Protein AF-A0A4R4ZJT2-F1 (afdb_monomer_lite)

Secondary structure (DSSP, 8-state):
--GGGSSS-HHHHHHHHHHHHHHHHHHHHHHHHHHHHHHH----SHHHHHHHHHHHHHHHHHHHHHHHHHHHHHHHHHHHHHHHHHTT-

Radius of gyration: 20.01 Å; chains: 1; bounding box: 44×16×61 Å

Foldseek 3Di:
DCPVPPPHHLVVLVVLLVVLVVVLVVLVVVLVVVVVVLVPDPDDDDVSVVVVVVNVVVSVVSVVSSVVSVVVSVVSVVVSVVVCVVVVD

Structure (mmCIF, N/CA/C/O backbone):
data_AF-A0A4R4ZJT2-F1
#
_entry.id   AF-A0A4R4ZJT2-F1
#
loop_
_atom_site.group_PDB
_atom_site.id
_atom_site.type_symbol
_atom_site.label_atom_id
_atom_site.label_alt_id
_atom_site.label_comp_id
_atom_site.label_asym_id
_atom_site.label_entity_id
_atom_site.label_seq_id
_atom_site.pdbx_PDB_ins_code
_atom_site.Cartn_x
_atom_site.Cartn_y
_atom_site.Cartn_z
_atom_site.occupancy
_atom_site.B_iso_or_equiv
_atom_site.auth_seq_id
_atom_site.auth_comp_id
_atom_site.auth_asym_id
_atom_site.auth_atom_id
_atom_site.pdbx_PDB_model_num
ATOM 1 N N . MET A 1 1 ? 13.078 3.203 -41.012 1.00 41.44 1 MET A N 1
ATOM 2 C CA . MET A 1 1 ? 13.659 2.620 -39.788 1.00 41.44 1 MET A CA 1
ATOM 3 C C . MET A 1 1 ? 12.754 3.012 -38.637 1.00 41.44 1 MET A C 1
ATOM 5 O O . MET A 1 1 ? 12.866 4.120 -38.139 1.00 41.44 1 MET A O 1
ATOM 9 N N . SER A 1 2 ? 11.791 2.158 -38.297 1.00 46.16 2 SER A N 1
ATOM 10 C CA . SER A 1 2 ? 10.863 2.401 -37.187 1.00 46.16 2 SER A CA 1
ATOM 11 C C . SER A 1 2 ? 11.515 1.920 -35.892 1.00 46.16 2 SER A C 1
ATOM 13 O O . SER A 1 2 ? 11.209 0.837 -35.404 1.00 46.16 2 SER A O 1
ATOM 15 N N . GLY A 1 3 ? 12.488 2.692 -35.399 1.00 47.53 3 GLY A N 1
ATOM 16 C CA . GLY A 1 3 ? 13.155 2.449 -34.113 1.00 47.53 3 GLY A CA 1
ATOM 17 C C . GLY A 1 3 ? 12.265 2.754 -32.902 1.00 47.53 3 GLY A C 1
ATOM 18 O O . GLY A 1 3 ? 12.566 2.312 -31.801 1.00 47.53 3 GLY A O 1
ATOM 19 N N . ASP A 1 4 ? 11.133 3.429 -33.119 1.00 46.69 4 ASP A N 1
ATOM 20 C CA . ASP A 1 4 ? 10.232 3.898 -32.058 1.00 46.69 4 ASP A CA 1
ATOM 21 C C . ASP A 1 4 ? 9.219 2.839 -31.578 1.00 46.69 4 ASP A C 1
ATOM 23 O O . ASP A 1 4 ? 8.436 3.093 -30.667 1.00 46.69 4 ASP A O 1
ATOM 27 N N . MET A 1 5 ? 9.215 1.639 -32.174 1.00 46.78 5 MET A N 1
ATOM 28 C CA . MET A 1 5 ? 8.231 0.576 -31.898 1.00 46.78 5 MET A CA 1
ATOM 29 C C . MET A 1 5 ? 8.782 -0.611 -31.092 1.00 46.78 5 MET A C 1
ATOM 31 O O . MET A 1 5 ? 8.144 -1.663 -31.023 1.00 46.78 5 MET A O 1
ATOM 35 N N . VAL A 1 6 ? 9.940 -0.468 -30.442 1.00 51.66 6 VAL A N 1
ATOM 36 C CA . VAL A 1 6 ? 10.430 -1.472 -29.485 1.00 51.66 6 VAL A CA 1
ATOM 37 C C . VAL A 1 6 ? 9.824 -1.190 -28.098 1.00 51.66 6 VAL A C 1
ATOM 39 O O . VAL A 1 6 ? 10.465 -0.611 -27.234 1.00 51.66 6 VAL A O 1
ATOM 42 N N . GLY A 1 7 ? 8.564 -1.593 -27.883 1.00 51.91 7 GLY A N 1
ATOM 43 C CA . GLY A 1 7 ? 8.031 -1.907 -26.540 1.00 51.91 7 GLY A CA 1
ATOM 44 C C . GLY A 1 7 ? 7.338 -0.810 -25.709 1.00 51.91 7 GLY A C 1
ATOM 45 O O . GLY A 1 7 ? 6.910 -1.110 -24.597 1.00 51.91 7 GLY A O 1
ATOM 46 N N . GLY A 1 8 ? 7.164 0.407 -26.229 1.00 56.69 8 GLY A N 1
ATOM 47 C CA . GLY A 1 8 ? 6.655 1.569 -25.482 1.00 56.69 8 GLY A CA 1
ATOM 48 C C . GLY A 1 8 ? 7.788 2.560 -25.241 1.00 56.69 8 GLY A C 1
ATOM 49 O O . GLY A 1 8 ? 8.910 2.161 -24.934 1.00 56.69 8 GLY A O 1
ATOM 50 N N . SER A 1 9 ? 7.542 3.851 -25.448 1.00 80.19 9 SER A N 1
ATOM 51 C CA . SER A 1 9 ? 8.615 4.840 -25.358 1.00 80.19 9 SER A CA 1
ATOM 52 C C . SER A 1 9 ? 9.170 4.860 -23.923 1.00 80.19 9 SER A C 1
ATOM 54 O O . SER A 1 9 ? 8.409 4.846 -22.955 1.00 80.19 9 SER A O 1
ATOM 56 N N . LEU A 1 10 ? 10.499 4.876 -23.744 1.00 84.56 10 LEU A N 1
ATOM 57 C CA . LEU A 1 10 ? 11.132 4.959 -22.411 1.00 84.56 10 LEU A CA 1
ATOM 58 C C . LEU A 1 10 ? 10.489 6.033 -21.494 1.00 84.56 10 LEU A C 1
ATOM 60 O O . LEU A 1 10 ? 10.339 5.768 -20.297 1.00 84.56 10 LEU A O 1
ATOM 64 N N . PRO A 1 11 ? 10.051 7.204 -22.016 1.00 88.19 11 PRO A N 1
ATOM 65 C CA . PRO A 1 11 ? 9.269 8.176 -21.251 1.00 88.19 11 PRO A CA 1
ATOM 66 C C . PRO A 1 11 ? 7.910 7.664 -20.748 1.00 88.19 11 PRO A C 1
ATOM 68 O O . PRO A 1 11 ? 7.542 7.960 -19.613 1.00 88.19 11 PRO A O 1
ATOM 71 N N . GLU A 1 12 ? 7.164 6.892 -21.542 1.00 90.00 12 GLU A N 1
ATOM 72 C CA . GLU A 1 12 ? 5.896 6.279 -21.112 1.00 90.00 12 GLU A CA 1
ATOM 73 C C . GLU A 1 12 ? 6.117 5.265 -19.987 1.00 90.00 12 GLU A C 1
ATOM 75 O O . GLU A 1 12 ? 5.334 5.221 -19.038 1.00 90.00 12 GLU A O 1
ATO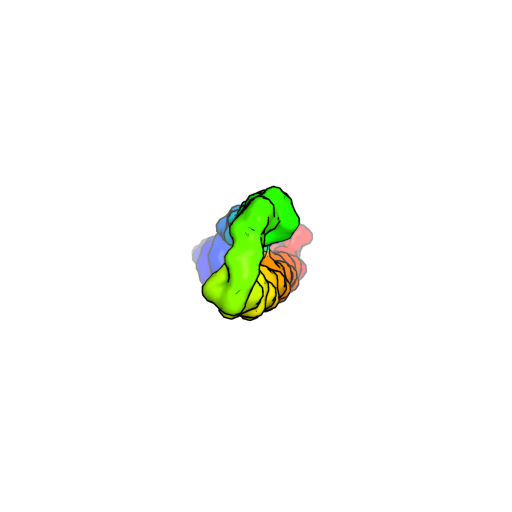M 80 N N . MET A 1 13 ? 7.202 4.487 -20.045 1.00 92.62 13 MET A N 1
ATOM 81 C CA . MET A 1 13 ? 7.555 3.549 -18.975 1.00 92.62 13 MET A CA 1
ATOM 82 C C . MET A 1 13 ? 7.886 4.279 -17.670 1.00 92.62 13 MET A C 1
ATOM 84 O O . MET A 1 13 ? 7.411 3.887 -16.603 1.00 92.62 13 MET A O 1
ATOM 88 N N . GLU A 1 14 ? 8.647 5.373 -17.741 1.00 92.38 14 GLU A N 1
ATOM 89 C CA . GLU A 1 14 ? 8.932 6.190 -16.558 1.00 92.38 14 GLU A CA 1
ATOM 90 C C . GLU A 1 14 ? 7.654 6.841 -16.004 1.00 92.38 14 GLU A C 1
ATOM 92 O O . GLU A 1 14 ? 7.424 6.836 -14.792 1.00 92.38 14 GLU A O 1
ATOM 97 N N . ALA A 1 15 ? 6.770 7.334 -16.879 1.00 94.00 15 ALA A N 1
ATOM 98 C CA . ALA A 1 15 ? 5.475 7.880 -16.478 1.00 94.00 15 ALA A CA 1
ATOM 99 C C . ALA A 1 15 ? 4.588 6.823 -15.796 1.00 94.00 15 ALA A C 1
ATOM 101 O O . ALA A 1 15 ? 3.977 7.108 -14.762 1.00 94.00 15 ALA A O 1
ATOM 102 N N . LEU A 1 16 ? 4.555 5.596 -16.326 1.00 95.31 16 LEU A N 1
ATOM 103 C CA . LEU A 1 16 ? 3.821 4.475 -15.743 1.00 95.31 16 LEU A CA 1
ATOM 104 C C . LEU A 1 16 ? 4.361 4.116 -14.355 1.00 95.31 16 LEU A C 1
ATOM 106 O O . LEU A 1 16 ? 3.591 4.060 -13.397 1.00 95.31 16 LEU A O 1
ATOM 110 N N . LYS A 1 17 ? 5.679 3.935 -14.218 1.00 96.50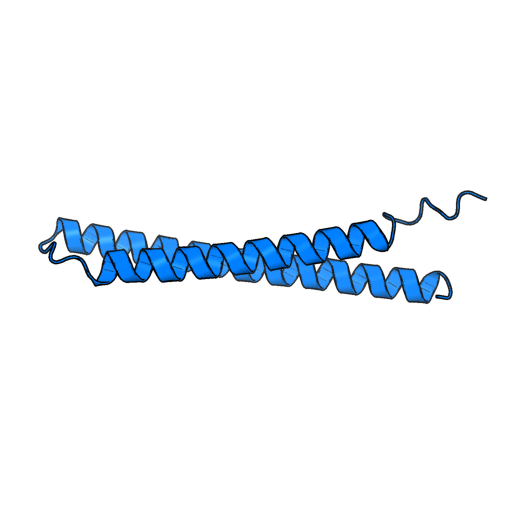 17 LYS A N 1
ATOM 111 C CA . LYS A 1 17 ? 6.337 3.683 -12.926 1.00 96.50 17 LYS A CA 1
ATOM 112 C C . LYS A 1 17 ? 5.990 4.769 -11.911 1.00 96.50 17 LYS A C 1
ATOM 114 O O . LYS A 1 17 ? 5.582 4.449 -10.796 1.00 96.50 17 LYS A O 1
ATOM 119 N N . LYS A 1 18 ? 6.097 6.044 -12.301 1.00 97.00 18 LYS A N 1
ATOM 120 C CA . LYS A 1 18 ? 5.744 7.177 -11.438 1.00 97.00 18 LYS A CA 1
ATOM 121 C C . LYS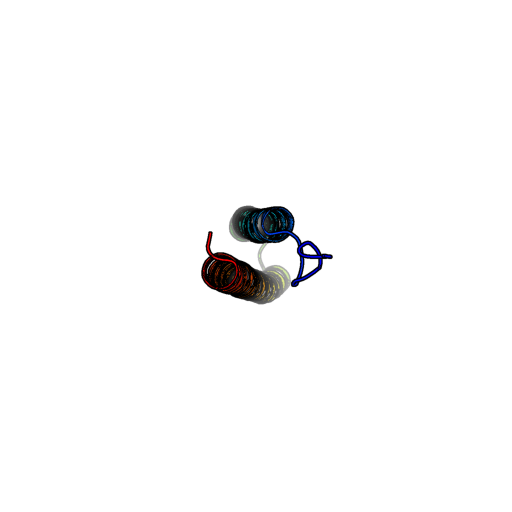 A 1 18 ? 4.295 7.080 -10.960 1.00 97.00 18 LYS A C 1
ATOM 123 O O . LYS A 1 18 ? 4.046 7.226 -9.766 1.00 97.00 18 LYS A O 1
ATOM 128 N N . LYS A 1 19 ? 3.350 6.781 -11.856 1.00 97.94 19 LYS A N 1
ATOM 129 C CA . LYS A 1 19 ? 1.930 6.632 -11.501 1.00 97.94 19 LYS A CA 1
ATOM 130 C C . LYS A 1 19 ? 1.667 5.466 -10.551 1.00 97.94 19 LYS A C 1
ATOM 132 O O . LYS A 1 19 ? 0.913 5.632 -9.597 1.00 97.94 19 LYS A O 1
ATOM 137 N N . LEU A 1 20 ? 2.315 4.320 -10.757 1.00 97.69 20 LEU A N 1
ATOM 138 C CA . LEU A 1 20 ? 2.196 3.171 -9.853 1.00 97.69 20 LEU A CA 1
ATOM 139 C C . LEU A 1 20 ? 2.706 3.506 -8.439 1.00 97.69 20 LEU A C 1
ATOM 141 O O . LEU A 1 20 ? 2.036 3.194 -7.455 1.00 97.69 20 LEU A O 1
ATOM 145 N N . THR A 1 21 ? 3.834 4.214 -8.335 1.00 97.38 21 THR A N 1
ATOM 146 C CA . THR A 1 21 ? 4.376 4.699 -7.052 1.00 97.38 21 THR A CA 1
ATOM 147 C C . THR A 1 21 ? 3.471 5.753 -6.395 1.00 97.38 21 THR A C 1
ATOM 149 O O . THR A 1 21 ? 3.285 5.751 -5.174 1.00 97.38 21 THR A O 1
ATOM 152 N N . GLU A 1 22 ? 2.864 6.647 -7.183 1.00 97.81 22 GLU A N 1
ATOM 153 C CA . GLU A 1 22 ? 1.872 7.609 -6.684 1.00 97.81 22 GLU A CA 1
ATOM 154 C C . GLU A 1 22 ? 0.654 6.889 -6.082 1.00 97.81 22 GLU A C 1
ATOM 156 O O . GLU A 1 22 ? 0.246 7.212 -4.965 1.00 97.81 22 GLU A O 1
ATOM 161 N N . PHE A 1 23 ? 0.111 5.871 -6.760 1.00 97.56 23 PHE A N 1
ATOM 162 C CA . PHE A 1 23 ? -1.012 5.078 -6.243 1.00 97.56 23 PHE A CA 1
ATOM 163 C C . PHE A 1 23 ? -0.660 4.309 -4.972 1.00 97.56 23 PHE A C 1
ATOM 165 O O . PHE A 1 23 ? -1.452 4.300 -4.031 1.00 97.56 23 PHE A O 1
ATOM 172 N N . GLN A 1 24 ? 0.538 3.724 -4.895 1.00 96.94 24 GLN A N 1
ATOM 173 C CA . GLN A 1 24 ? 1.021 3.088 -3.667 1.00 96.94 24 GLN A CA 1
ATOM 174 C C . GLN A 1 24 ? 1.022 4.084 -2.496 1.00 96.94 24 GLN A C 1
ATOM 176 O O . GLN A 1 24 ? 0.553 3.772 -1.401 1.00 96.94 24 GLN A O 1
ATOM 181 N N . THR A 1 25 ? 1.516 5.302 -2.733 1.00 96.44 25 THR A N 1
ATOM 182 C CA . THR A 1 25 ? 1.571 6.356 -1.711 1.00 96.44 25 THR A CA 1
ATOM 183 C C . THR A 1 25 ? 0.169 6.754 -1.250 1.00 96.44 25 THR A C 1
ATOM 185 O O . THR A 1 25 ? -0.089 6.831 -0.049 1.00 96.44 25 THR A O 1
ATOM 188 N N . GLN A 1 26 ? -0.753 6.956 -2.194 1.00 9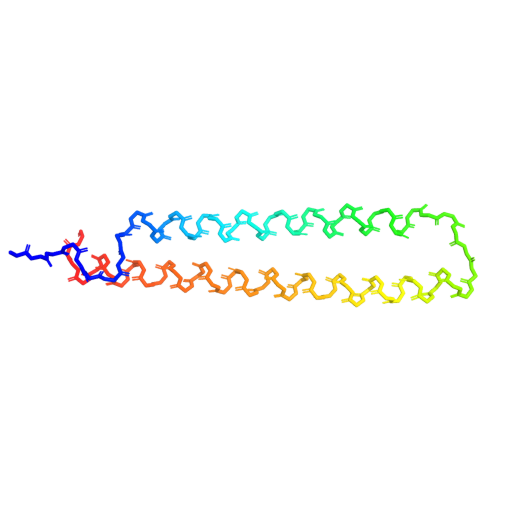7.12 26 GLN A N 1
ATOM 189 C CA . GLN A 1 26 ? -2.143 7.311 -1.899 1.00 97.12 26 GLN A CA 1
ATOM 190 C C . GLN A 1 26 ? -2.864 6.212 -1.108 1.00 97.12 26 GLN A C 1
ATOM 192 O O . GLN A 1 26 ? -3.581 6.514 -0.154 1.00 97.12 26 GLN A O 1
ATOM 197 N N . LEU A 1 27 ? -2.644 4.940 -1.451 1.00 96.94 27 LEU A N 1
ATOM 198 C CA . LEU A 1 27 ? -3.210 3.807 -0.715 1.00 96.94 27 LEU A CA 1
ATOM 199 C C . LEU A 1 27 ? -2.677 3.726 0.716 1.00 96.94 27 LEU A C 1
ATOM 201 O O . LEU A 1 27 ? -3.465 3.557 1.645 1.00 96.94 27 LEU A O 1
ATOM 205 N N . SER A 1 28 ? -1.373 3.930 0.907 1.00 96.69 28 SER A N 1
ATOM 206 C CA . SER A 1 28 ? -0.757 3.945 2.238 1.00 96.69 28 SER A CA 1
ATOM 207 C C . SER A 1 28 ? -1.305 5.076 3.113 1.00 96.69 28 SER A C 1
ATOM 209 O O . SER A 1 28 ? -1.645 4.867 4.285 1.00 96.69 28 SER A O 1
ATOM 211 N N . GLN A 1 29 ? -1.483 6.266 2.533 1.00 97.44 29 GLN A N 1
ATOM 212 C CA . GLN A 1 29 ? -2.107 7.405 3.209 1.00 97.44 29 GLN A CA 1
ATOM 213 C C . GLN A 1 29 ? -3.560 7.108 3.590 1.00 97.44 29 GLN A C 1
ATOM 215 O O . GLN A 1 29 ? -3.939 7.317 4.743 1.00 97.44 29 GLN A O 1
ATOM 220 N N . LEU A 1 30 ? -4.356 6.569 2.660 1.00 96.25 30 LEU A N 1
ATOM 221 C CA . LEU A 1 30 ? -5.746 6.192 2.912 1.00 96.25 30 LEU A CA 1
ATOM 222 C C . LEU A 1 30 ? -5.846 5.138 4.020 1.00 96.25 30 LEU A C 1
ATOM 224 O O . LEU A 1 30 ? -6.586 5.329 4.981 1.00 96.25 30 LEU A O 1
ATOM 228 N N . LYS A 1 31 ? -5.054 4.063 3.938 1.00 97.44 31 LYS A N 1
ATOM 229 C CA . LYS A 1 31 ? -4.996 3.002 4.955 1.00 97.44 31 LYS A CA 1
ATOM 230 C C . LYS A 1 31 ? -4.689 3.567 6.336 1.00 97.44 31 LYS A C 1
ATOM 232 O O . LYS A 1 31 ? -5.344 3.192 7.310 1.00 97.44 31 LYS A O 1
ATOM 237 N N . THR A 1 32 ? -3.710 4.466 6.420 1.00 97.88 32 THR A N 1
ATOM 238 C CA . THR A 1 32 ? -3.291 5.102 7.675 1.00 97.88 32 THR A CA 1
ATOM 239 C C . THR A 1 32 ? -4.398 5.990 8.238 1.00 97.88 32 THR A C 1
ATOM 241 O O . THR A 1 32 ? -4.785 5.825 9.395 1.00 97.88 32 THR A O 1
ATOM 244 N N . ALA A 1 33 ? -4.958 6.883 7.417 1.00 97.25 33 ALA A N 1
ATOM 245 C CA . ALA A 1 33 ? -6.018 7.799 7.829 1.00 97.25 33 ALA A CA 1
ATOM 246 C C . ALA A 1 33 ? -7.276 7.043 8.280 1.00 97.25 33 ALA A C 1
ATOM 248 O O . ALA A 1 33 ? -7.792 7.282 9.373 1.00 97.25 33 ALA A O 1
ATOM 249 N N . SER A 1 34 ? -7.733 6.075 7.483 1.00 95.94 34 SER A N 1
ATOM 250 C CA . SER A 1 34 ? -8.887 5.244 7.820 1.00 95.94 34 SER A CA 1
ATOM 251 C C . SER A 1 34 ? -8.641 4.407 9.074 1.00 95.94 34 SER A C 1
ATOM 253 O O . SER A 1 34 ? -9.518 4.347 9.931 1.00 95.94 34 SER A O 1
ATOM 255 N N . SER A 1 35 ? -7.444 3.831 9.248 1.00 96.44 35 SER A N 1
ATOM 256 C CA . SER A 1 35 ? -7.113 3.096 10.476 1.00 96.44 35 SER A CA 1
ATOM 257 C C . SER A 1 35 ? -7.186 3.999 11.702 1.00 96.44 35 SER A C 1
ATOM 259 O O . SER A 1 35 ? -7.778 3.598 12.698 1.00 96.44 35 SER A O 1
ATOM 261 N N . GLY A 1 36 ? -6.680 5.233 11.613 1.00 96.00 36 GLY A N 1
ATOM 262 C CA . GLY A 1 36 ? -6.778 6.215 12.695 1.00 96.00 36 GLY A CA 1
ATOM 263 C C . GLY A 1 36 ? -8.224 6.526 13.097 1.00 96.00 36 GLY A C 1
ATOM 264 O O . GLY A 1 36 ? -8.540 6.587 14.288 1.00 96.00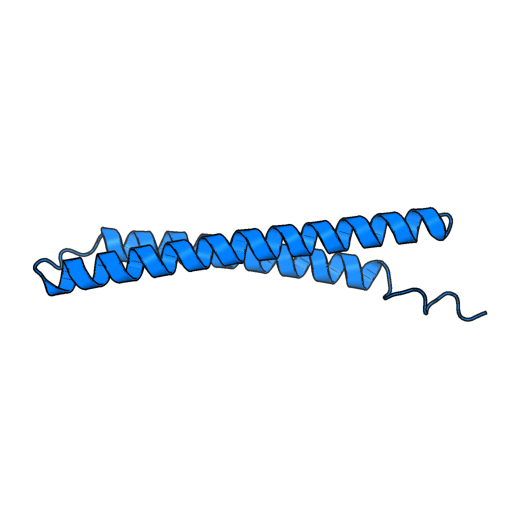 36 GLY A O 1
ATOM 265 N N . VAL A 1 37 ? -9.133 6.653 12.126 1.00 95.31 37 VAL A N 1
ATOM 266 C CA . VAL A 1 37 ? -10.575 6.833 12.387 1.00 95.31 37 VAL A CA 1
ATOM 267 C C . VAL A 1 37 ? -11.174 5.590 13.056 1.00 95.31 37 VAL A C 1
ATOM 269 O O . VAL A 1 37 ? -11.871 5.699 14.064 1.00 95.31 37 VAL A O 1
ATOM 272 N N . VAL A 1 38 ? -10.864 4.394 12.546 1.00 94.25 38 VAL A N 1
ATOM 273 C CA . VAL A 1 38 ? -11.392 3.126 13.083 1.00 94.25 38 VAL A CA 1
ATOM 274 C C . VAL A 1 38 ? -10.895 2.849 14.504 1.00 94.25 38 VAL A C 1
ATOM 276 O O . VAL A 1 38 ? -11.630 2.283 15.313 1.00 94.25 38 VAL A O 1
ATOM 279 N N . THR A 1 39 ? -9.674 3.254 14.847 1.00 91.44 39 THR A N 1
ATOM 280 C CA . THR A 1 39 ? -9.135 3.063 16.200 1.00 91.44 39 THR A CA 1
ATOM 281 C C . THR A 1 39 ? -9.549 4.156 17.184 1.00 91.44 39 THR A C 1
ATOM 283 O O . THR A 1 39 ? -9.524 3.909 18.385 1.00 91.44 39 THR A O 1
ATOM 286 N N . SER A 1 40 ? -9.932 5.349 16.712 1.00 93.94 40 SER A N 1
ATOM 287 C CA . SER A 1 40 ? -10.307 6.483 17.579 1.00 93.94 40 SER A CA 1
ATOM 288 C C . SER A 1 40 ? -11.787 6.526 17.962 1.00 93.94 40 SER A C 1
ATOM 290 O O . SER A 1 40 ? -12.161 7.262 18.875 1.00 93.94 40 SER A O 1
ATOM 292 N N . THR A 1 41 ? -12.644 5.740 17.305 1.00 93.19 41 THR A N 1
ATOM 293 C CA . THR A 1 41 ? -14.074 5.711 17.636 1.00 93.19 41 THR A CA 1
ATOM 294 C C . THR A 1 41 ? -14.344 5.163 19.041 1.00 93.19 41 THR A C 1
ATOM 296 O O . THR A 1 41 ? -13.787 4.147 19.464 1.00 93.19 41 THR A O 1
ATOM 299 N N . THR A 1 42 ? -15.275 5.802 19.754 1.00 95.88 42 THR A N 1
ATOM 300 C CA . THR A 1 42 ? -15.787 5.352 21.059 1.00 95.88 42 THR A CA 1
ATOM 301 C C . THR A 1 42 ? -16.844 4.249 20.939 1.00 95.88 42 THR A C 1
ATOM 303 O O . THR A 1 42 ? -17.320 3.748 21.959 1.00 95.88 42 THR A O 1
ATOM 306 N N . TRP A 1 43 ? -17.203 3.851 19.712 1.00 96.00 43 TRP A N 1
ATOM 307 C CA . TRP A 1 43 ? -18.166 2.788 19.430 1.00 96.00 43 TRP A CA 1
ATOM 308 C C . TRP A 1 43 ? -17.682 1.433 19.970 1.00 96.00 43 TRP A C 1
ATOM 310 O O . TRP A 1 43 ? -16.564 0.997 19.693 1.00 96.00 43 TRP A O 1
ATOM 320 N N . LYS A 1 44 ? -18.518 0.758 20.764 1.00 96.06 44 LYS A N 1
ATOM 321 C CA . LYS A 1 44 ? -18.190 -0.493 21.469 1.00 96.06 44 LYS A CA 1
ATOM 322 C C . LYS A 1 44 ? -19.305 -1.528 21.323 1.00 96.06 44 LYS A C 1
ATOM 324 O O . LYS A 1 44 ? -20.428 -1.193 20.951 1.00 96.06 44 LYS A O 1
ATOM 329 N N . GLY A 1 45 ? -18.985 -2.768 21.685 1.00 97.38 45 GLY A N 1
ATOM 330 C CA . GLY A 1 45 ? -19.890 -3.914 21.641 1.00 97.38 45 GLY A CA 1
ATOM 331 C C . GLY A 1 45 ? -19.668 -4.778 20.403 1.00 97.38 45 GLY A C 1
ATOM 332 O O . GLY A 1 45 ? -18.912 -4.409 19.507 1.00 97.38 45 GLY A O 1
ATOM 333 N N . LYS A 1 46 ? -20.369 -5.916 20.346 1.00 97.62 46 LYS A N 1
ATOM 334 C CA . LYS A 1 46 ? -20.156 -6.968 19.341 1.00 97.62 46 LYS A CA 1
ATOM 335 C C . LYS A 1 46 ? -20.034 -6.446 17.903 1.00 97.62 46 LYS A C 1
ATOM 337 O O . LYS A 1 46 ? -19.102 -6.813 17.202 1.00 97.62 46 LYS A O 1
ATOM 342 N N . TYR A 1 47 ? -20.937 -5.569 17.471 1.00 97.00 47 TYR A N 1
ATOM 343 C CA . TYR A 1 47 ? -20.918 -5.048 16.101 1.00 97.00 47 TYR A CA 1
ATOM 344 C C . TYR A 1 47 ? -19.718 -4.137 15.809 1.00 97.00 47 TYR A C 1
ATOM 346 O O . TYR A 1 47 ? -19.229 -4.117 14.682 1.00 97.00 47 TYR A O 1
ATOM 354 N N . ALA A 1 48 ? -19.223 -3.408 16.814 1.00 96.50 48 ALA A N 1
ATOM 355 C CA . ALA A 1 48 ? -18.009 -2.609 16.674 1.00 96.50 48 ALA A CA 1
ATOM 356 C C . ALA A 1 48 ? -16.780 -3.514 16.511 1.00 96.50 48 ALA A C 1
ATOM 358 O O . ALA A 1 48 ? -15.887 -3.215 15.721 1.00 96.50 48 ALA A O 1
ATOM 359 N N . ASP A 1 49 ? -16.747 -4.634 17.233 1.00 95.81 49 ASP A N 1
ATOM 360 C CA . ASP A 1 49 ? -15.659 -5.610 17.153 1.00 95.81 49 ASP A CA 1
ATOM 361 C C . ASP A 1 49 ? -15.682 -6.364 15.817 1.00 95.81 49 ASP A C 1
ATOM 363 O O . ASP A 1 49 ? -14.645 -6.471 15.160 1.00 95.81 49 ASP A O 1
ATOM 367 N N . ASP A 1 50 ? -16.867 -6.782 15.358 1.00 97.44 50 ASP A N 1
ATOM 368 C CA . ASP A 1 50 ? -17.067 -7.384 14.033 1.00 97.44 50 ASP A CA 1
ATOM 369 C C . ASP A 1 50 ? -16.595 -6.423 12.920 1.00 97.44 50 ASP A C 1
ATOM 371 O O . ASP A 1 50 ? -15.883 -6.822 11.994 1.00 97.44 50 ASP A O 1
ATOM 375 N N . PHE A 1 51 ? -16.919 -5.129 13.037 1.00 96.69 51 PHE A N 1
ATOM 376 C CA . PHE A 1 51 ? -16.439 -4.108 12.107 1.00 96.69 51 PHE A CA 1
ATOM 377 C C . PHE A 1 51 ? -14.913 -3.940 12.151 1.00 96.69 51 PHE A C 1
ATOM 379 O O . PHE A 1 51 ? -14.281 -3.896 11.097 1.00 96.69 51 PHE A O 1
ATOM 386 N N . ARG A 1 52 ? -14.289 -3.873 13.337 1.00 95.94 52 ARG A N 1
ATOM 387 C CA . ARG A 1 52 ? -12.820 -3.769 13.458 1.00 95.94 52 ARG A CA 1
ATOM 388 C C . ARG A 1 52 ? -12.110 -4.981 12.859 1.00 95.94 52 ARG A C 1
ATOM 390 O O . ARG A 1 52 ? -11.066 -4.816 12.230 1.00 95.94 52 ARG A O 1
ATOM 397 N N . ALA A 1 53 ? -12.677 -6.177 13.008 1.00 96.44 53 ALA A N 1
ATOM 398 C CA . ALA A 1 53 ? -12.158 -7.382 12.370 1.00 96.44 53 ALA A CA 1
ATOM 399 C C . ALA A 1 53 ? -12.240 -7.288 10.835 1.00 96.44 53 ALA A C 1
ATOM 401 O O . ALA A 1 53 ? -11.247 -7.532 10.146 1.00 96.44 53 ALA A O 1
ATOM 402 N N . ALA A 1 54 ? -13.386 -6.854 10.297 1.00 97.38 54 ALA A N 1
ATOM 403 C CA . ALA A 1 54 ? -13.551 -6.614 8.863 1.00 97.38 54 ALA A CA 1
ATOM 404 C C . ALA A 1 54 ? -12.591 -5.527 8.341 1.00 97.38 54 ALA A C 1
ATOM 406 O O . ALA A 1 54 ? -11.986 -5.686 7.278 1.00 97.38 54 ALA A O 1
ATOM 407 N N . TRP A 1 55 ? -12.383 -4.455 9.112 1.00 97.00 55 TRP A N 1
ATOM 408 C CA . TRP A 1 55 ? -11.387 -3.429 8.812 1.00 97.00 55 TRP A CA 1
ATOM 409 C C . TRP A 1 55 ? -9.969 -4.004 8.769 1.00 97.00 55 TRP A C 1
ATOM 411 O O . TRP A 1 55 ? -9.226 -3.706 7.838 1.00 97.00 55 TRP A O 1
ATOM 421 N N . GLY A 1 56 ? -9.599 -4.869 9.718 1.00 97.38 56 GLY A N 1
ATOM 422 C CA . GLY A 1 56 ? -8.302 -5.548 9.713 1.00 97.38 56 GLY A CA 1
ATOM 423 C C . GLY A 1 56 ? -8.056 -6.330 8.419 1.00 97.38 56 GLY A C 1
ATOM 424 O O . GLY A 1 56 ? -6.978 -6.233 7.828 1.00 97.38 56 GLY A O 1
ATOM 425 N N . GLN A 1 57 ? -9.075 -7.035 7.918 1.00 97.75 57 GLN A N 1
ATOM 426 C CA . GLN A 1 57 ? -8.988 -7.720 6.627 1.00 97.75 57 GLN A CA 1
ATOM 427 C C . GLN A 1 57 ? -8.858 -6.733 5.454 1.00 97.75 57 GLN A C 1
ATOM 429 O O . GLN A 1 57 ? -8.052 -6.956 4.550 1.00 97.75 57 GLN A O 1
ATOM 434 N N . CYS A 1 58 ? -9.598 -5.624 5.475 1.00 97.44 58 CYS A N 1
ATOM 435 C CA . CYS A 1 58 ? -9.478 -4.563 4.473 1.00 97.44 58 CYS A CA 1
ATOM 436 C C . CYS A 1 58 ? -8.063 -3.952 4.449 1.00 97.44 58 CYS A C 1
ATOM 438 O O . CYS A 1 58 ? -7.432 -3.892 3.395 1.00 97.44 58 CYS A O 1
ATOM 440 N N . ALA A 1 59 ? -7.514 -3.584 5.610 1.00 97.56 59 ALA A N 1
ATOM 441 C CA . ALA A 1 59 ? -6.171 -3.018 5.741 1.00 97.56 59 ALA A CA 1
ATOM 442 C C . ALA A 1 59 ? -5.077 -3.981 5.243 1.00 97.56 59 ALA A C 1
ATOM 444 O O . ALA A 1 59 ? -4.097 -3.556 4.618 1.00 97.56 59 ALA A O 1
ATOM 445 N N . LYS A 1 60 ? -5.264 -5.289 5.462 1.00 97.56 60 LYS A N 1
ATOM 446 C CA . LYS A 1 60 ? -4.401 -6.329 4.890 1.00 97.56 60 LYS A CA 1
ATOM 447 C C . LYS A 1 60 ? -4.489 -6.355 3.364 1.00 97.56 60 LYS A C 1
ATOM 449 O O . LYS A 1 60 ? -3.454 -6.365 2.706 1.00 97.56 60 LYS A O 1
ATOM 454 N N . ASN A 1 61 ? -5.694 -6.308 2.798 1.00 97.56 61 ASN A N 1
ATOM 455 C CA . ASN A 1 61 ? -5.877 -6.275 1.346 1.00 97.56 61 ASN A CA 1
ATOM 456 C C . ASN A 1 61 ? -5.231 -5.030 0.718 1.00 97.56 61 ASN A C 1
ATOM 458 O O . ASN A 1 61 ? -4.573 -5.151 -0.310 1.00 97.56 61 ASN A O 1
ATOM 462 N N . ILE A 1 62 ? -5.344 -3.857 1.355 1.00 97.56 62 ILE A N 1
ATOM 463 C CA . ILE A 1 62 ? -4.662 -2.638 0.889 1.00 97.56 62 ILE A CA 1
ATOM 464 C C . ILE A 1 62 ? -3.140 -2.834 0.890 1.00 97.56 62 ILE A C 1
ATOM 466 O O . ILE A 1 62 ? -2.481 -2.499 -0.088 1.00 97.56 62 ILE A O 1
ATOM 470 N N . SER A 1 63 ? -2.583 -3.439 1.942 1.00 97.31 63 SER A N 1
ATOM 471 C CA . SER A 1 63 ? -1.141 -3.728 2.014 1.00 97.31 63 SER A CA 1
ATOM 472 C C . SER A 1 63 ? -0.676 -4.701 0.920 1.00 97.31 63 SER A C 1
ATOM 474 O O . SER A 1 63 ? 0.421 -4.548 0.392 1.00 97.31 63 SER A O 1
ATOM 476 N N . ASN A 1 64 ? -1.512 -5.668 0.531 1.00 98.06 64 ASN A N 1
ATOM 477 C CA . ASN A 1 64 ? -1.210 -6.547 -0.602 1.00 98.06 64 ASN A CA 1
ATOM 478 C C . ASN A 1 64 ? -1.179 -5.765 -1.925 1.00 98.06 64 ASN A C 1
ATOM 480 O O . ASN A 1 64 ? -0.248 -5.928 -2.704 1.00 98.06 64 ASN A O 1
ATOM 484 N N . ILE A 1 65 ? -2.139 -4.859 -2.145 1.00 97.81 65 ILE A N 1
ATOM 485 C CA . ILE A 1 65 ? -2.164 -4.005 -3.343 1.00 97.81 65 ILE A CA 1
ATOM 486 C C . ILE A 1 65 ? -0.930 -3.088 -3.385 1.00 97.81 65 ILE A C 1
ATOM 488 O O . ILE A 1 65 ? -0.331 -2.915 -4.442 1.00 97.81 65 ILE A O 1
ATOM 492 N N . GLU A 1 66 ? -0.509 -2.522 -2.249 1.00 97.50 66 GLU A N 1
ATOM 493 C CA . GLU A 1 66 ? 0.732 -1.735 -2.157 1.00 97.50 66 GLU A CA 1
ATOM 494 C C . GLU A 1 66 ? 1.964 -2.551 -2.590 1.00 97.50 66 GLU A C 1
ATOM 496 O O . GLU A 1 66 ? 2.824 -2.040 -3.316 1.00 97.50 66 GLU A O 1
ATOM 501 N N . ALA A 1 67 ? 2.047 -3.820 -2.173 1.00 97.00 67 ALA A N 1
ATOM 502 C CA . ALA A 1 67 ? 3.119 -4.724 -2.579 1.00 97.00 67 ALA A CA 1
ATOM 503 C C . ALA A 1 67 ? 3.066 -5.023 -4.086 1.00 97.00 67 ALA A C 1
ATOM 505 O O . ALA A 1 67 ? 4.088 -4.924 -4.766 1.00 97.00 67 ALA A O 1
ATOM 506 N N . ASP A 1 68 ? 1.881 -5.298 -4.629 1.00 98.12 68 ASP A N 1
ATOM 507 C CA . ASP A 1 68 ? 1.696 -5.567 -6.058 1.00 98.12 68 ASP A CA 1
ATOM 508 C C . ASP A 1 68 ? 2.057 -4.352 -6.927 1.00 98.12 68 ASP A C 1
ATOM 510 O O . ASP A 1 68 ? 2.744 -4.495 -7.940 1.00 98.12 68 ASP A O 1
ATOM 514 N N . LEU A 1 69 ? 1.684 -3.138 -6.505 1.00 97.88 69 LEU A N 1
ATOM 515 C CA . LEU A 1 69 ? 2.083 -1.894 -7.174 1.00 97.88 69 LEU A CA 1
ATOM 516 C C . LEU A 1 69 ? 3.602 -1.680 -7.137 1.00 97.88 69 LEU A C 1
ATOM 518 O O . LEU A 1 69 ? 4.182 -1.233 -8.128 1.00 97.88 69 LEU A O 1
ATOM 522 N N . THR A 1 70 ? 4.255 -2.042 -6.029 1.00 96.75 70 THR A N 1
ATOM 523 C CA . THR A 1 70 ? 5.721 -1.985 -5.892 1.00 96.75 70 THR A CA 1
ATOM 524 C C . THR A 1 70 ? 6.407 -2.987 -6.824 1.00 96.75 70 THR A C 1
ATOM 526 O O . THR A 1 70 ? 7.401 -2.666 -7.482 1.00 96.75 70 THR A O 1
ATOM 529 N N . HIS A 1 71 ? 5.879 -4.208 -6.919 1.00 97.00 71 HIS A N 1
ATOM 530 C CA . HIS A 1 71 ? 6.385 -5.215 -7.849 1.00 97.00 71 HIS A CA 1
ATOM 531 C C . HIS A 1 71 ? 6.212 -4.769 -9.302 1.00 97.00 71 HIS A C 1
ATOM 533 O O . HIS A 1 71 ? 7.151 -4.878 -10.092 1.00 97.00 71 HIS A O 1
ATOM 539 N N . ALA A 1 72 ? 5.048 -4.211 -9.642 1.00 96.06 72 ALA A N 1
ATOM 540 C CA . ALA A 1 72 ? 4.768 -3.692 -10.973 1.00 96.06 72 ALA A CA 1
ATOM 541 C C . ALA A 1 72 ? 5.703 -2.529 -11.343 1.00 96.06 72 ALA A C 1
ATOM 543 O O . ALA A 1 72 ? 6.310 -2.557 -12.413 1.00 96.06 72 ALA A O 1
ATOM 544 N N . SER A 1 73 ? 5.895 -1.544 -10.458 1.00 97.12 73 SER A N 1
ATOM 545 C CA . SER A 1 73 ? 6.797 -0.411 -10.718 1.00 97.12 73 SER A CA 1
ATOM 546 C C . SER A 1 73 ? 8.253 -0.862 -10.886 1.00 97.12 73 SER A C 1
ATOM 548 O O . SER A 1 73 ? 8.951 -0.396 -11.789 1.00 97.12 73 SER A O 1
ATOM 550 N N . THR A 1 74 ? 8.690 -1.843 -10.090 1.00 96.81 74 THR A N 1
ATOM 551 C CA . THR A 1 74 ? 10.016 -2.466 -10.210 1.00 96.81 74 THR A CA 1
ATOM 552 C C . THR A 1 74 ? 10.177 -3.209 -11.537 1.00 96.81 74 THR A C 1
ATOM 554 O O . THR A 1 74 ? 11.234 -3.129 -12.162 1.00 96.81 74 THR A O 1
ATOM 557 N N . ALA A 1 75 ? 9.150 -3.932 -11.991 1.00 95.94 75 ALA A N 1
ATOM 558 C CA . ALA A 1 75 ? 9.179 -4.633 -13.273 1.00 95.94 75 ALA A CA 1
ATOM 559 C C . ALA A 1 75 ? 9.272 -3.655 -14.455 1.00 95.94 75 ALA A C 1
ATOM 561 O O . ALA A 1 75 ? 10.060 -3.879 -15.374 1.00 95.94 75 ALA A O 1
ATOM 562 N N . VAL A 1 76 ? 8.530 -2.544 -14.401 1.00 94.69 76 VAL A N 1
ATOM 563 C CA . VAL A 1 76 ? 8.607 -1.476 -15.409 1.00 94.69 76 VAL A CA 1
ATOM 564 C C . VAL A 1 76 ? 10.013 -0.879 -15.465 1.00 94.69 76 VAL A C 1
ATOM 566 O O . VAL A 1 76 ? 10.577 -0.776 -16.550 1.00 94.69 76 VAL A O 1
ATOM 569 N N . GLU A 1 77 ? 10.618 -0.561 -14.317 1.00 95.12 77 GLU A N 1
ATOM 570 C CA . GLU A 1 77 ? 11.989 -0.035 -14.272 1.00 95.12 77 GLU A CA 1
ATOM 571 C C . GLU A 1 77 ? 13.008 -1.027 -14.851 1.00 95.12 77 GLU A C 1
ATOM 573 O O . GLU A 1 77 ? 13.850 -0.637 -15.657 1.00 95.12 77 GLU A O 1
ATOM 578 N N . LYS A 1 78 ? 12.910 -2.317 -14.502 1.00 94.62 78 LYS A N 1
ATOM 579 C CA . LYS A 1 78 ? 13.795 -3.360 -15.050 1.00 94.62 78 LYS A CA 1
ATOM 580 C C . LYS A 1 78 ? 13.690 -3.459 -16.570 1.00 94.62 78 LYS A C 1
ATOM 582 O O . LYS A 1 78 ? 14.710 -3.512 -17.252 1.00 94.62 78 LYS A O 1
ATOM 587 N N . ASN A 1 79 ? 12.470 -3.450 -17.103 1.00 91.69 79 ASN A N 1
ATOM 588 C CA . ASN A 1 79 ? 12.252 -3.491 -18.548 1.00 91.69 79 ASN A CA 1
ATOM 589 C C . ASN A 1 79 ? 12.785 -2.222 -19.229 1.00 91.69 79 ASN A C 1
ATOM 591 O O . ASN A 1 79 ? 13.433 -2.316 -20.268 1.00 91.69 79 ASN A O 1
ATOM 595 N N . ARG A 1 80 ? 12.584 -1.047 -18.617 1.00 91.19 80 ARG A N 1
ATOM 596 C CA . ARG A 1 80 ? 13.110 0.233 -19.114 1.00 91.19 80 ARG A CA 1
ATOM 597 C C . ARG A 1 80 ? 14.638 0.203 -19.205 1.00 91.19 80 ARG A C 1
ATOM 599 O O . ARG A 1 80 ? 15.195 0.596 -20.226 1.00 91.19 80 ARG A O 1
ATOM 606 N N . GLN A 1 81 ? 15.310 -0.296 -18.166 1.00 90.94 81 GLN A N 1
ATOM 607 C CA . GLN A 1 81 ? 16.768 -0.456 -18.138 1.00 90.94 81 GLN A CA 1
ATOM 608 C C . GLN A 1 81 ? 17.255 -1.429 -19.215 1.00 90.94 81 GLN A C 1
ATOM 610 O O . GLN A 1 81 ? 18.194 -1.111 -19.937 1.00 90.94 81 GLN A O 1
ATOM 615 N N . ALA A 1 82 ? 16.588 -2.577 -19.372 1.00 89.94 82 ALA A N 1
ATOM 616 C CA . ALA A 1 82 ? 16.935 -3.556 -20.400 1.00 89.94 82 ALA A CA 1
ATOM 617 C C . ALA A 1 82 ? 16.827 -2.970 -21.818 1.00 89.94 82 ALA A C 1
ATOM 619 O O . ALA A 1 82 ? 17.727 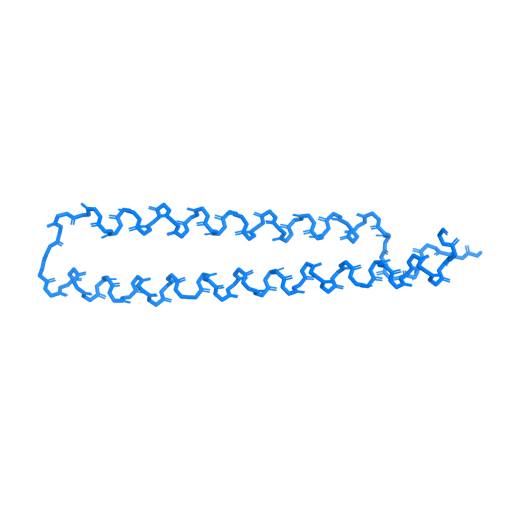-3.175 -22.632 1.00 89.94 82 ALA A O 1
ATOM 620 N N . ILE A 1 83 ? 15.768 -2.199 -22.096 1.00 87.38 83 ILE A N 1
ATOM 621 C CA . ILE A 1 83 ? 15.599 -1.501 -23.377 1.00 87.38 83 ILE A CA 1
ATOM 622 C C . ILE A 1 83 ? 16.708 -0.465 -23.560 1.00 87.38 83 ILE A C 1
ATOM 624 O O . ILE A 1 83 ? 17.381 -0.495 -24.582 1.00 87.38 83 ILE A O 1
ATOM 628 N N . GLN A 1 84 ? 16.956 0.391 -22.562 1.00 87.50 84 GLN A N 1
ATOM 629 C CA . GLN A 1 84 ? 17.994 1.424 -22.629 1.00 87.50 84 GLN A CA 1
ATOM 630 C C . GLN A 1 84 ? 19.386 0.832 -22.915 1.00 87.50 84 GLN A C 1
ATOM 632 O O . GLN A 1 84 ? 20.122 1.365 -23.742 1.00 87.50 84 GLN A O 1
ATOM 637 N N . THR A 1 85 ? 19.740 -0.288 -22.276 1.00 88.62 85 THR A N 1
ATOM 638 C CA . THR A 1 85 ? 20.994 -1.004 -22.551 1.00 88.62 85 THR A CA 1
ATOM 639 C C . THR A 1 85 ? 21.016 -1.605 -23.958 1.00 88.62 85 THR A C 1
ATOM 641 O O . THR A 1 85 ? 22.026 -1.493 -24.649 1.00 88.62 85 THR A O 1
ATOM 644 N N . ALA A 1 86 ? 19.920 -2.224 -24.407 1.00 84.56 86 ALA A N 1
ATOM 645 C CA . ALA A 1 86 ? 19.843 -2.861 -25.723 1.00 84.56 86 ALA A CA 1
ATOM 646 C C . ALA A 1 86 ? 19.869 -1.856 -26.886 1.00 84.56 86 ALA A C 1
ATOM 648 O O . ALA A 1 86 ? 20.394 -2.168 -27.954 1.00 84.56 86 ALA A O 1
ATOM 649 N N . THR A 1 87 ? 19.328 -0.652 -26.689 1.00 83.88 87 THR A N 1
ATOM 650 C CA . THR A 1 87 ? 19.303 0.411 -27.703 1.00 83.88 87 THR A CA 1
ATOM 651 C C . THR A 1 87 ? 20.542 1.306 -27.670 1.00 83.88 87 THR A C 1
ATOM 653 O O . THR A 1 87 ? 20.583 2.293 -28.398 1.00 83.88 87 THR A O 1
ATOM 656 N N . GLY A 1 88 ? 21.549 0.967 -26.854 1.00 64.94 88 GLY A N 1
ATOM 657 C CA . GLY A 1 88 ? 22.814 1.699 -26.782 1.00 64.94 88 GLY A CA 1
ATOM 658 C C . GLY A 1 88 ? 22.665 3.112 -26.224 1.00 64.94 88 GLY A C 1
ATOM 659 O O . GLY A 1 88 ? 23.223 4.038 -26.806 1.00 64.94 88 GLY A O 1
ATOM 660 N N . GLY A 1 89 ? 21.865 3.259 -25.160 1.00 55.03 89 GLY A N 1
ATOM 661 C CA . GLY A 1 89 ? 21.625 4.539 -24.487 1.00 55.03 89 GLY A CA 1
ATOM 662 C C . GLY A 1 89 ? 22.880 5.308 -24.094 1.00 55.03 89 GLY A C 1
ATOM 663 O O . GLY A 1 89 ? 23.960 4.691 -23.956 1.00 55.03 89 GLY A O 1
#

pLDDT: mean 90.05, std 14.54, range [41.44, 98.12]

InterPro domains:
  IPR036689 ESAT-6-like superfamily [SSF140453] (16-85)

Sequence (89 aa):
MSGDMVGGSLPEMEALKKKLTEFQTQLSQLKTASSGVVTSTTWKGKYADDFRAAWGQCAKNISNIEADLTHASTAVEKNRQAIQTATGG

Organism: NCBI:txid190195